Protein AF-A0A536YMF1-F1 (afdb_monomer)

Sequence (101 aa):
MTKPLEGLKVIELGQLIAGPFAGKFFAEFGAEVIKIEPPEGDPLRNWRKVHQGTSLWWHVQNRNKKSVTVNLRTAEGQGIVRRLAKDADVVIENFRPGTLE

Secondary structure (DSSP, 8-state):
---TTTT-EEEE---TTHHHHHHHHHHHTT-EEEEEE-TT--GGGGSSSEETTEEHHHHHHHTT-EEEE--TTSHHHHHHHHHHHTT-SEEE----TTS--

Solvent-accessible surface area (backbone atoms only — not comparable to full-atom values): 5609 Å² total; per-residue (Å²): 131,87,47,92,35,51,90,40,33,31,41,32,61,24,55,60,53,71,26,28,50,54,52,26,53,43,19,73,35,39,18,50,26,39,34,49,22,42,85,88,46,49,70,31,40,71,36,86,62,65,56,97,92,31,9,58,57,33,58,70,34,48,46,74,44,49,77,48,74,42,48,69,91,38,73,66,30,40,50,52,52,53,60,63,51,73,76,35,79,41,78,41,66,63,72,63,92,84,69,86,120

pLDDT: mean 96.99, std 2.97, range [71.75, 98.88]

Radius of gyration: 13.6 Å; Cα contacts (8 Å, |Δi|>4): 176; chains: 1; bounding box: 28×34×36 Å

Mean predicted aligned error: 2.48 Å

Structure (mmCIF, N/CA/C/O backbone):
data_AF-A0A536YMF1-F1
#
_entry.id   AF-A0A536YMF1-F1
#
loop_
_atom_site.group_PDB
_atom_site.id
_atom_site.type_symbol
_atom_site.label_atom_id
_atom_site.label_alt_id
_atom_site.label_comp_id
_atom_site.label_asym_id
_atom_site.label_entity_id
_atom_site.label_seq_id
_atom_site.pdbx_PDB_ins_code
_atom_site.Cartn_x
_atom_site.Cartn_y
_atom_site.Cartn_z
_atom_site.occupancy
_atom_site.B_iso_or_equiv
_atom_site.auth_seq_id
_atom_site.auth_comp_id
_atom_site.auth_asym_id
_atom_site.auth_atom_id
_atom_site.pdbx_PDB_model_num
ATOM 1 N N . MET A 1 1 ? -5.309 13.466 22.012 1.00 71.75 1 MET A N 1
ATOM 2 C CA . MET A 1 1 ? -6.618 13.275 21.352 1.00 71.75 1 MET A CA 1
ATOM 3 C C . MET A 1 1 ? -6.473 12.091 20.421 1.00 71.75 1 MET A C 1
ATOM 5 O O . MET A 1 1 ? -5.450 12.031 19.747 1.00 71.75 1 MET A O 1
ATOM 9 N N . THR A 1 2 ? -7.428 11.167 20.428 1.00 91.06 2 THR A N 1
ATOM 10 C CA . THR A 1 2 ? -7.470 10.049 19.479 1.00 91.06 2 THR A CA 1
ATOM 11 C C . THR A 1 2 ? -7.732 10.572 18.070 1.00 91.06 2 THR A C 1
ATOM 13 O O . THR A 1 2 ? -8.456 11.559 17.897 1.00 91.06 2 THR A O 1
ATOM 16 N N . LYS A 1 3 ? -7.104 9.969 17.060 1.00 96.31 3 LYS A N 1
ATOM 17 C CA . LYS A 1 3 ? -7.347 10.356 15.664 1.00 96.31 3 LYS A CA 1
ATOM 18 C C . LYS A 1 3 ? -8.603 9.653 15.113 1.00 96.31 3 LYS A C 1
ATOM 20 O O . LYS A 1 3 ? -8.925 8.563 15.576 1.00 96.31 3 LYS A O 1
ATOM 25 N N . PRO A 1 4 ? -9.309 10.228 14.117 1.00 98.06 4 PRO A N 1
ATOM 26 C CA . PRO A 1 4 ? -10.602 9.699 13.664 1.00 98.06 4 PRO A CA 1
ATOM 27 C C . PRO A 1 4 ? -10.593 8.264 13.121 1.00 98.06 4 PRO A C 1
ATOM 29 O O . PRO A 1 4 ? -11.618 7.598 13.190 1.00 98.06 4 PRO A O 1
ATOM 32 N N . LEU A 1 5 ? -9.469 7.801 12.565 1.00 98.50 5 LEU A N 1
ATOM 33 C CA . LEU A 1 5 ? -9.306 6.456 11.996 1.00 98.50 5 LEU A CA 1
ATOM 34 C C . LEU A 1 5 ? -8.278 5.619 12.771 1.00 98.50 5 LEU A C 1
ATOM 36 O O . LEU A 1 5 ? -7.731 4.651 12.247 1.00 98.50 5 LEU A O 1
ATOM 40 N N . GLU A 1 6 ? -7.974 6.019 14.005 1.00 98.31 6 GLU A N 1
ATOM 41 C CA . GLU A 1 6 ? -7.089 5.263 14.883 1.00 98.31 6 GLU A CA 1
ATOM 42 C C . GLU A 1 6 ? -7.645 3.855 15.136 1.00 98.31 6 GLU A C 1
ATOM 44 O O . GLU A 1 6 ? -8.838 3.680 15.379 1.00 98.31 6 GLU A O 1
ATOM 49 N N . GLY A 1 7 ? -6.773 2.849 15.055 1.00 97.81 7 GLY A N 1
ATOM 50 C CA . GLY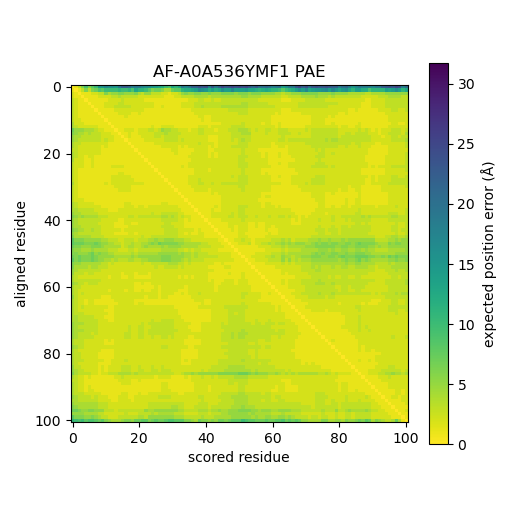 A 1 7 ? -7.139 1.439 15.201 1.00 97.81 7 GLY A CA 1
ATOM 51 C C . GLY A 1 7 ? -7.541 0.736 13.902 1.00 97.81 7 GLY A C 1
ATOM 52 O O . GLY A 1 7 ? -7.580 -0.489 13.903 1.00 97.81 7 GLY A O 1
ATOM 53 N N . LEU A 1 8 ? -7.770 1.465 12.800 1.00 98.56 8 LEU A N 1
ATOM 54 C CA . LEU A 1 8 ? -8.022 0.839 11.499 1.00 98.56 8 LEU A CA 1
ATOM 55 C C . LEU A 1 8 ? -6.727 0.388 10.823 1.00 98.56 8 LEU A C 1
ATOM 57 O O . LEU A 1 8 ? -5.729 1.116 10.826 1.00 98.56 8 LEU A O 1
ATOM 61 N N . LYS A 1 9 ? -6.779 -0.766 10.158 1.00 98.75 9 LYS A N 1
ATOM 62 C CA . LYS A 1 9 ? -5.708 -1.313 9.323 1.00 98.75 9 LYS A CA 1
ATOM 63 C C . LYS A 1 9 ? -6.099 -1.272 7.847 1.00 98.75 9 LYS A C 1
ATOM 65 O O . LYS A 1 9 ? -7.136 -1.791 7.441 1.00 98.75 9 LYS A O 1
ATOM 70 N N . VAL A 1 10 ? -5.234 -0.692 7.019 1.00 98.88 10 VAL A N 1
ATOM 71 C CA . VAL A 1 10 ? -5.449 -0.525 5.576 1.00 98.88 10 VAL A CA 1
ATOM 72 C C . VAL A 1 10 ? -4.322 -1.184 4.796 1.00 98.88 10 VAL A C 1
ATOM 74 O O . VAL A 1 10 ? -3.147 -0.884 5.018 1.00 98.88 10 VAL A O 1
ATOM 77 N N . ILE A 1 11 ? -4.675 -2.029 3.828 1.00 98.75 11 ILE A N 1
ATOM 78 C CA . ILE A 1 11 ? -3.730 -2.557 2.839 1.00 98.75 11 ILE A CA 1
ATOM 79 C C . ILE A 1 11 ? -3.879 -1.768 1.540 1.00 98.75 11 ILE A C 1
ATOM 81 O O . ILE A 1 11 ? -4.922 -1.802 0.890 1.00 98.75 11 ILE A O 1
ATOM 85 N N . GLU A 1 12 ? -2.824 -1.060 1.142 1.00 98.62 12 GLU A N 1
ATOM 86 C CA . GLU A 1 12 ? -2.784 -0.307 -0.112 1.00 98.62 12 GLU A CA 1
ATOM 87 C C . GLU A 1 12 ? -1.960 -1.063 -1.158 1.00 98.62 12 GLU A C 1
ATOM 89 O O . GLU A 1 12 ? -0.736 -1.135 -1.070 1.00 98.62 12 GLU A O 1
ATOM 94 N N . LEU A 1 13 ? -2.637 -1.587 -2.177 1.00 98.12 13 LEU A N 1
ATOM 95 C CA . LEU A 1 13 ? -2.038 -2.194 -3.370 1.00 98.12 13 LEU A CA 1
ATOM 96 C C . LEU A 1 13 ? -1.871 -1.177 -4.507 1.00 98.12 13 LEU A C 1
ATOM 98 O O . LEU A 1 13 ? -1.165 -1.430 -5.482 1.00 98.12 13 LEU A O 1
ATOM 102 N N . GLY A 1 14 ? -2.544 -0.029 -4.391 1.00 95.81 14 GLY A N 1
ATOM 103 C CA . GLY A 1 14 ? -2.574 0.981 -5.433 1.00 95.81 14 GLY A CA 1
ATOM 104 C C . GLY A 1 14 ? -1.210 1.605 -5.734 1.00 95.81 14 GLY A C 1
ATOM 105 O O . GLY A 1 14 ? -0.342 1.727 -4.869 1.00 95.81 14 GLY A O 1
ATOM 106 N N . GLN A 1 15 ? -1.038 2.046 -6.976 1.00 95.56 15 GLN A N 1
ATOM 107 C CA . GLN A 1 15 ? 0.185 2.654 -7.499 1.00 95.56 15 GLN A CA 1
ATOM 108 C C . GLN A 1 15 ? -0.081 4.055 -8.059 1.00 95.56 15 GLN A C 1
ATOM 110 O O . GLN A 1 15 ? -1.226 4.434 -8.337 1.00 95.56 15 GLN A O 1
ATOM 115 N N . LEU A 1 16 ? 0.989 4.828 -8.264 1.00 95.56 16 LEU A N 1
ATOM 116 C CA . LEU A 1 16 ? 0.931 6.191 -8.795 1.00 95.56 16 LEU A CA 1
ATOM 117 C C . LEU A 1 16 ? 0.122 7.149 -7.905 1.00 95.56 16 LEU A C 1
ATOM 119 O O . LEU A 1 16 ? 0.543 7.459 -6.797 1.00 95.56 16 LEU A O 1
ATOM 123 N N . ILE A 1 17 ? -0.981 7.711 -8.405 1.00 95.69 17 ILE A N 1
ATOM 124 C CA . ILE A 1 17 ? -1.630 8.862 -7.765 1.00 95.69 17 ILE A CA 1
ATOM 125 C C . ILE A 1 17 ? -2.925 8.478 -7.068 1.00 95.69 17 ILE A C 1
ATOM 127 O O . ILE A 1 17 ? -3.010 8.678 -5.866 1.00 95.69 17 ILE A O 1
ATOM 131 N N . ALA A 1 18 ? -3.921 7.940 -7.775 1.00 97.31 18 ALA A N 1
ATOM 132 C CA . ALA A 1 18 ? -5.276 7.807 -7.229 1.00 97.31 18 ALA A CA 1
ATOM 133 C C . ALA A 1 18 ? -5.344 6.924 -5.968 1.00 97.31 18 ALA A C 1
ATOM 135 O O . ALA A 1 18 ? -5.814 7.387 -4.929 1.00 97.31 18 ALA A O 1
ATOM 136 N N . GLY A 1 19 ? -4.815 5.696 -6.032 1.00 97.44 19 GLY A N 1
ATOM 137 C CA . GLY A 1 19 ? -4.761 4.793 -4.876 1.00 97.44 19 GLY A CA 1
ATOM 138 C C . GLY A 1 19 ? -3.938 5.375 -3.717 1.00 97.44 19 GLY A C 1
ATOM 139 O O . GLY A 1 19 ? -4.480 5.564 -2.627 1.00 97.44 19 GLY A O 1
ATOM 140 N N . PRO A 1 20 ? -2.667 5.764 -3.948 1.00 97.81 20 PRO A N 1
ATOM 141 C CA . PRO A 1 20 ? -1.836 6.356 -2.901 1.00 97.81 20 PRO A CA 1
ATOM 142 C C . PRO A 1 20 ? -2.390 7.651 -2.302 1.00 97.81 20 PRO A C 1
ATOM 144 O O . PRO A 1 20 ? -2.193 7.901 -1.113 1.00 97.81 20 PRO A O 1
ATOM 147 N N . PHE A 1 21 ? -3.109 8.460 -3.081 1.00 97.81 21 PHE A N 1
ATOM 148 C CA . PHE A 1 21 ? -3.789 9.659 -2.595 1.00 97.81 21 PHE A CA 1
ATOM 149 C C . PHE A 1 21 ? -4.905 9.319 -1.605 1.00 97.81 21 PHE A C 1
ATOM 151 O O . PHE A 1 21 ? -4.994 9.969 -0.564 1.00 97.81 21 PHE A O 1
ATOM 158 N N . ALA A 1 22 ? -5.710 8.288 -1.885 1.00 98.19 22 ALA A N 1
ATOM 159 C CA . ALA A 1 22 ? -6.730 7.811 -0.955 1.00 98.19 22 ALA A CA 1
ATOM 160 C C . ALA A 1 22 ? -6.090 7.287 0.340 1.00 98.19 22 ALA A C 1
ATOM 162 O O . ALA A 1 22 ? -6.401 7.785 1.423 1.00 98.19 22 ALA A O 1
ATOM 163 N N . GLY A 1 23 ? -5.124 6.367 0.243 1.00 98.38 23 GLY A N 1
ATOM 164 C CA . GLY A 1 23 ? -4.471 5.790 1.424 1.00 98.38 23 GLY A CA 1
ATOM 165 C C . GLY A 1 23 ? -3.703 6.812 2.269 1.00 98.38 23 GLY A C 1
ATOM 166 O O . GLY A 1 23 ? -3.594 6.663 3.483 1.00 98.38 23 GLY A O 1
ATOM 167 N N . LYS A 1 24 ? -3.226 7.910 1.672 1.00 98.12 24 LYS A N 1
ATOM 168 C CA . LYS A 1 24 ? -2.607 9.018 2.413 1.00 98.12 24 LYS A CA 1
ATOM 169 C C . LYS A 1 24 ? -3.570 9.643 3.430 1.00 98.12 24 LYS A C 1
ATOM 171 O O . LYS A 1 24 ? -3.152 9.910 4.553 1.00 98.12 24 LYS A O 1
ATOM 176 N N . PHE A 1 25 ? -4.838 9.859 3.070 1.00 98.06 25 PHE A N 1
ATOM 177 C CA . PHE A 1 25 ? -5.823 10.421 4.004 1.00 98.06 25 PHE A CA 1
ATOM 178 C C . PHE A 1 25 ? -6.138 9.466 5.153 1.00 98.06 25 PHE A C 1
ATOM 180 O O . PHE A 1 25 ? -6.233 9.912 6.295 1.00 98.06 25 PHE A O 1
ATOM 187 N N . PHE A 1 26 ? -6.206 8.159 4.878 1.00 98.62 26 PHE A N 1
ATOM 188 C CA . PHE A 1 26 ? -6.331 7.151 5.933 1.00 98.62 26 PHE A CA 1
ATOM 189 C C . PHE A 1 26 ? -5.182 7.262 6.945 1.00 98.62 26 PHE A C 1
ATOM 191 O O . PHE A 1 26 ? -5.422 7.371 8.147 1.00 98.62 26 PHE A O 1
ATOM 198 N N . ALA A 1 27 ? -3.939 7.329 6.457 1.00 98.44 27 ALA A N 1
ATOM 199 C CA . ALA A 1 27 ? -2.758 7.448 7.311 1.00 98.44 27 ALA A CA 1
ATOM 200 C C . ALA A 1 27 ? -2.711 8.781 8.084 1.00 98.44 27 ALA A C 1
ATOM 202 O O . ALA A 1 27 ? -2.360 8.823 9.263 1.00 98.44 27 ALA A O 1
ATOM 203 N N . GLU A 1 28 ? -3.080 9.897 7.446 1.00 97.75 28 GLU A N 1
ATOM 204 C CA . GLU A 1 28 ? -3.146 11.213 8.098 1.00 97.75 28 GLU A CA 1
ATOM 205 C C . GLU A 1 28 ? -4.136 11.234 9.263 1.00 97.75 28 GLU A C 1
ATOM 207 O O . GLU A 1 28 ? -3.804 11.729 10.350 1.00 97.75 28 GLU A O 1
ATOM 212 N N . PHE A 1 29 ? -5.302 10.620 9.062 1.00 98.31 29 PHE A N 1
ATOM 213 C CA . PHE A 1 29 ? -6.345 10.482 10.072 1.00 98.31 29 PHE A CA 1
ATOM 214 C C . PHE A 1 29 ? -6.134 9.307 11.033 1.00 98.31 29 PHE A C 1
ATOM 216 O O . PHE A 1 29 ? -6.997 9.064 11.870 1.00 98.31 29 PHE A O 1
ATOM 223 N N . GLY A 1 30 ? -4.967 8.657 11.004 1.00 98.19 30 GLY A N 1
ATOM 224 C CA . GLY A 1 30 ? -4.498 7.779 12.079 1.00 98.19 30 GLY A CA 1
ATOM 225 C C . GLY A 1 30 ? -4.608 6.280 11.835 1.00 98.19 30 GLY A C 1
ATOM 226 O O . GLY A 1 30 ? -4.238 5.529 12.732 1.00 98.19 30 GLY A O 1
ATOM 227 N N . ALA A 1 31 ? -5.053 5.844 10.657 1.00 98.75 31 ALA A N 1
ATOM 228 C CA . ALA A 1 31 ? -5.051 4.427 10.317 1.00 98.75 31 ALA A CA 1
ATOM 229 C C . ALA A 1 31 ? -3.620 3.903 10.110 1.00 98.75 31 ALA A C 1
ATOM 231 O O . ALA A 1 31 ? -2.740 4.615 9.611 1.00 98.75 31 ALA A O 1
ATOM 232 N N . GLU A 1 32 ? -3.396 2.629 10.422 1.00 98.69 32 GLU A N 1
ATOM 233 C CA . GLU A 1 32 ? -2.196 1.917 10.006 1.00 98.69 32 GLU A CA 1
ATOM 234 C C . GLU A 1 32 ? -2.318 1.550 8.526 1.00 98.69 32 GLU A C 1
ATOM 236 O O . GLU A 1 32 ? -3.021 0.614 8.153 1.00 98.69 32 GLU A O 1
ATOM 241 N N . VAL A 1 33 ? -1.608 2.280 7.667 1.00 98.81 33 VAL A N 1
ATOM 242 C CA . VAL A 1 33 ? -1.592 2.007 6.227 1.00 98.81 33 VAL A CA 1
ATOM 243 C C . VAL A 1 33 ? -0.313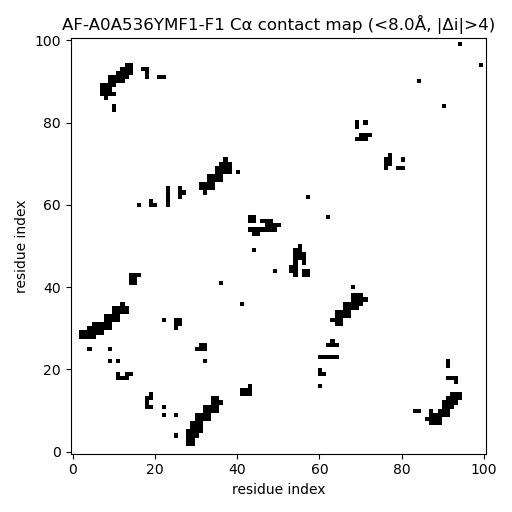 1.271 5.851 1.00 98.81 33 VAL A C 1
ATOM 245 O O . VAL A 1 33 ? 0.790 1.798 6.019 1.00 98.81 33 VAL A O 1
ATOM 248 N N . ILE A 1 34 ? -0.465 0.061 5.314 1.00 98.75 34 ILE A N 1
ATOM 249 C CA . ILE A 1 34 ? 0.623 -0.774 4.803 1.00 98.75 34 ILE A CA 1
ATOM 250 C C . ILE A 1 34 ? 0.530 -0.789 3.281 1.00 98.75 34 ILE A C 1
ATOM 252 O O . ILE A 1 34 ? -0.372 -1.390 2.695 1.00 98.75 34 ILE A O 1
ATOM 256 N N . LYS A 1 35 ? 1.484 -0.124 2.635 1.00 98.69 35 LYS A N 1
ATOM 257 C CA . LYS A 1 35 ? 1.620 -0.121 1.185 1.00 98.69 35 LYS A CA 1
ATOM 258 C C . LYS A 1 35 ? 2.385 -1.351 0.715 1.00 98.69 35 LYS A C 1
ATOM 260 O O . LYS A 1 35 ? 3.496 -1.605 1.179 1.00 98.69 35 LYS A O 1
ATOM 265 N N . ILE A 1 36 ? 1.802 -2.076 -0.230 1.00 98.44 36 ILE A N 1
ATOM 266 C CA . ILE A 1 36 ? 2.448 -3.189 -0.915 1.00 98.44 36 ILE A CA 1
ATOM 267 C C . ILE A 1 36 ? 3.064 -2.668 -2.209 1.00 98.44 36 ILE A C 1
ATOM 269 O O . ILE A 1 36 ? 2.370 -2.133 -3.073 1.00 98.44 36 ILE A O 1
ATOM 273 N N . GLU A 1 37 ? 4.374 -2.825 -2.346 1.00 98.19 37 GLU A N 1
ATOM 274 C CA . GLU A 1 37 ? 5.107 -2.422 -3.543 1.00 98.19 37 GLU A CA 1
ATOM 275 C C . GLU A 1 37 ? 5.617 -3.643 -4.313 1.00 98.19 37 GLU A C 1
ATOM 277 O O . GLU A 1 37 ? 6.013 -4.632 -3.693 1.00 98.19 37 GLU A O 1
ATOM 282 N N . PRO A 1 38 ? 5.660 -3.595 -5.654 1.00 97.25 38 PRO A N 1
ATOM 283 C CA . PRO A 1 38 ? 6.353 -4.620 -6.422 1.00 97.25 38 PRO A CA 1
ATOM 284 C C . PRO A 1 38 ? 7.875 -4.544 -6.164 1.00 97.25 38 PRO A C 1
ATOM 286 O O . PRO A 1 38 ? 8.348 -3.546 -5.611 1.00 97.25 38 PRO A O 1
ATOM 289 N N . PRO A 1 39 ? 8.663 -5.564 -6.558 1.00 97.62 39 PRO A N 1
ATOM 290 C CA . PRO A 1 39 ? 10.124 -5.574 -6.400 1.00 97.62 39 PRO A CA 1
ATOM 291 C C . PRO A 1 39 ? 10.837 -4.319 -6.914 1.00 97.62 39 PRO A C 1
ATOM 293 O O . PRO A 1 39 ? 11.826 -3.883 -6.335 1.00 97.62 39 PRO A O 1
ATOM 296 N N . GLU A 1 40 ? 10.306 -3.712 -7.971 1.00 96.12 40 GLU A N 1
ATOM 297 C CA . GLU A 1 40 ? 10.844 -2.509 -8.604 1.00 96.12 40 GLU A CA 1
ATOM 298 C C . GLU A 1 40 ? 10.434 -1.209 -7.880 1.00 96.12 40 GLU A C 1
ATOM 300 O O . GLU A 1 40 ? 10.916 -0.126 -8.219 1.00 96.12 40 GLU A O 1
ATOM 305 N N . GLY A 1 41 ? 9.557 -1.307 -6.876 1.00 96.75 41 GLY A N 1
ATOM 306 C CA . GLY A 1 41 ? 8.934 -0.184 -6.182 1.00 96.75 41 GLY A CA 1
ATOM 307 C C . GLY A 1 41 ? 7.750 0.420 -6.942 1.00 96.75 41 GLY A C 1
ATOM 308 O O . GLY A 1 41 ? 7.510 0.139 -8.116 1.00 96.75 41 GLY A O 1
ATOM 309 N N . ASP A 1 42 ? 6.983 1.279 -6.271 1.00 97.00 42 ASP A N 1
ATOM 310 C CA . ASP A 1 42 ? 5.958 2.082 -6.944 1.00 97.00 42 ASP A CA 1
ATOM 311 C C . ASP A 1 42 ? 6.622 2.984 -8.006 1.00 97.00 42 ASP A C 1
ATOM 313 O O . ASP A 1 42 ? 7.543 3.741 -7.665 1.00 97.00 42 ASP A O 1
ATOM 317 N N . PRO A 1 43 ? 6.148 2.990 -9.269 1.00 96.75 43 PRO A N 1
ATOM 318 C CA . PRO A 1 43 ? 6.665 3.884 -10.306 1.00 96.75 43 PRO A CA 1
ATOM 319 C C . PRO A 1 43 ? 6.683 5.365 -9.895 1.00 96.75 43 PRO A C 1
ATOM 321 O O . PRO A 1 43 ? 7.501 6.143 -10.396 1.00 96.75 43 PRO A O 1
ATOM 324 N N . LEU A 1 44 ? 5.830 5.763 -8.941 1.00 96.62 44 LEU A N 1
ATOM 325 C CA . LEU A 1 44 ? 5.815 7.102 -8.361 1.00 96.62 44 LEU A CA 1
ATOM 326 C C . LEU A 1 44 ? 7.174 7.525 -7.785 1.00 96.62 44 LEU A C 1
ATOM 328 O O . LEU A 1 44 ? 7.495 8.712 -7.833 1.00 96.62 44 LEU A O 1
ATOM 332 N N . ARG A 1 45 ? 7.992 6.585 -7.289 1.00 97.00 45 ARG A N 1
ATOM 333 C CA . ARG A 1 45 ? 9.341 6.847 -6.747 1.00 97.00 45 ARG A CA 1
ATOM 334 C C . ARG A 1 45 ? 10.272 7.523 -7.748 1.00 97.00 45 ARG A C 1
ATOM 336 O O . ARG A 1 45 ? 11.155 8.262 -7.334 1.00 97.00 45 ARG A O 1
ATOM 343 N N . ASN A 1 46 ? 10.033 7.347 -9.044 1.00 96.88 46 ASN A N 1
ATOM 344 C CA . ASN A 1 46 ? 10.853 7.920 -10.114 1.00 96.88 46 ASN A CA 1
ATOM 345 C C . ASN A 1 46 ? 10.116 9.007 -10.913 1.00 96.88 46 ASN A C 1
ATOM 347 O O . ASN A 1 46 ? 10.588 9.445 -11.960 1.00 96.88 46 ASN A O 1
ATOM 351 N N . TRP A 1 47 ? 8.941 9.449 -10.455 1.00 96.00 47 TRP A N 1
ATOM 352 C CA . TRP A 1 47 ? 8.075 10.310 -11.254 1.00 96.00 47 TRP A CA 1
ATOM 353 C C . TRP A 1 47 ? 8.375 11.803 -11.079 1.00 96.00 47 TRP A C 1
ATOM 355 O O . TRP A 1 47 ? 8.514 12.297 -9.960 1.00 96.00 47 TRP A O 1
ATOM 365 N N . ARG A 1 48 ? 8.382 12.563 -12.181 1.00 94.62 48 ARG A N 1
ATOM 366 C CA . ARG A 1 48 ? 8.584 14.027 -12.199 1.00 94.62 48 ARG A CA 1
ATOM 367 C C . ARG A 1 48 ? 9.899 14.444 -11.510 1.00 94.62 48 ARG A C 1
ATOM 369 O O . ARG A 1 48 ? 10.970 14.031 -11.939 1.00 94.62 48 ARG A O 1
ATOM 376 N N . LYS A 1 49 ? 9.850 15.313 -10.492 1.00 96.38 49 LYS A N 1
ATOM 377 C CA . LYS A 1 49 ? 11.047 15.832 -9.818 1.00 96.38 49 LYS A CA 1
ATOM 378 C C . LYS A 1 49 ? 11.574 14.813 -8.808 1.00 96.38 49 LYS A C 1
ATOM 380 O O . LYS 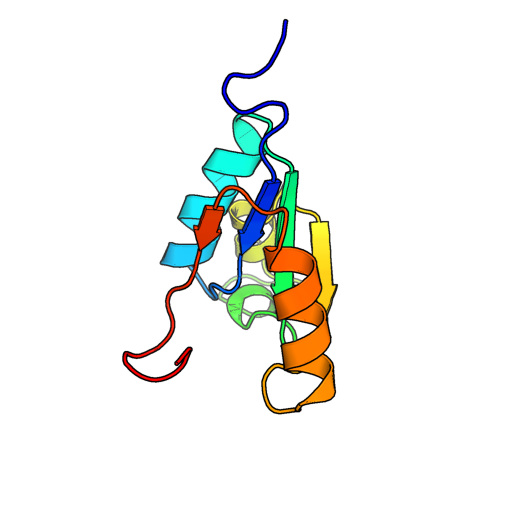A 1 49 ? 10.984 14.644 -7.742 1.00 96.38 49 LYS A O 1
ATOM 385 N N . VAL A 1 50 ? 12.712 14.209 -9.134 1.00 97.69 50 VAL A N 1
ATOM 386 C CA . VAL A 1 50 ? 13.515 13.398 -8.212 1.00 97.69 50 VAL A CA 1
ATOM 387 C C . VAL A 1 50 ? 14.462 14.305 -7.425 1.00 97.69 50 VAL A C 1
ATOM 389 O O . VAL A 1 50 ? 15.093 15.209 -7.982 1.00 97.69 50 VAL A O 1
ATOM 392 N N . HIS A 1 51 ? 14.536 14.082 -6.119 1.00 96.50 51 HIS A N 1
ATOM 393 C CA . HIS A 1 51 ? 15.423 14.770 -5.194 1.00 96.50 51 HIS A CA 1
ATOM 394 C C . HIS A 1 51 ? 15.950 13.756 -4.177 1.00 96.50 51 HIS A C 1
ATOM 396 O O . HIS A 1 51 ? 15.172 13.001 -3.607 1.00 96.50 51 HIS A O 1
ATOM 402 N N . GLN A 1 52 ? 17.270 13.718 -3.977 1.00 96.06 52 GLN A N 1
ATOM 403 C CA . GL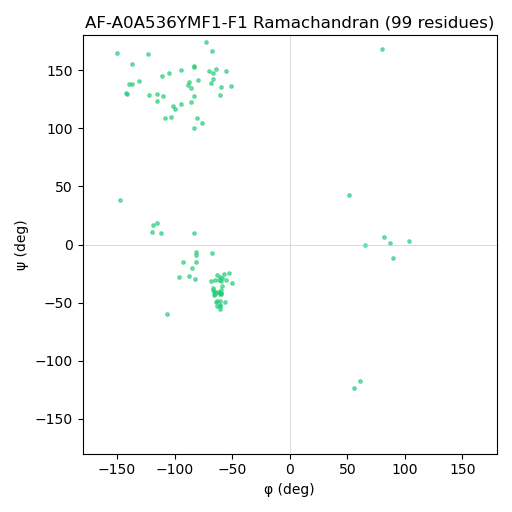N A 1 52 ? 17.917 12.807 -3.019 1.00 96.06 52 GLN A CA 1
ATOM 404 C C . GLN A 1 52 ? 17.504 11.328 -3.183 1.00 96.06 52 GLN A C 1
ATOM 406 O O . GLN A 1 52 ? 17.261 10.619 -2.214 1.00 96.06 52 GLN A O 1
ATOM 411 N N . GLY A 1 53 ? 17.423 10.854 -4.430 1.00 95.81 53 GLY A N 1
ATOM 412 C CA . GLY A 1 53 ? 17.189 9.437 -4.731 1.00 95.81 53 GLY A CA 1
ATOM 413 C C . GLY A 1 53 ? 15.724 8.994 -4.792 1.00 95.81 53 GLY A C 1
ATOM 414 O O . GLY A 1 53 ? 15.479 7.823 -5.056 1.00 95.81 53 GLY A O 1
ATOM 415 N N . THR A 1 54 ? 14.742 9.885 -4.604 1.00 97.31 54 THR A N 1
ATOM 416 C CA . THR A 1 54 ? 13.323 9.560 -4.848 1.00 97.31 54 THR A CA 1
ATOM 417 C C . THR A 1 54 ? 12.511 10.779 -5.288 1.00 97.31 54 THR A C 1
ATOM 419 O O . THR A 1 54 ? 12.951 11.925 -5.200 1.00 97.31 54 THR A O 1
ATOM 422 N N . SER A 1 55 ? 11.319 10.548 -5.820 1.00 97.81 55 SER A N 1
ATOM 423 C CA . SER A 1 55 ? 10.396 11.595 -6.242 1.00 97.81 55 SER A CA 1
ATOM 424 C C . SER A 1 55 ? 9.847 12.376 -5.054 1.00 97.81 55 SER A C 1
ATOM 426 O O . SER A 1 55 ? 9.392 11.804 -4.064 1.00 97.81 55 SER A O 1
ATOM 428 N N . LEU A 1 56 ? 9.736 13.697 -5.201 1.00 97.00 56 LEU A N 1
ATOM 429 C CA . LEU A 1 56 ? 8.976 14.513 -4.249 1.00 97.00 56 LEU A CA 1
ATOM 430 C C . LEU A 1 56 ? 7.505 14.069 -4.154 1.00 97.00 56 LEU A C 1
ATOM 432 O O . LEU A 1 56 ? 6.898 14.168 -3.090 1.00 97.00 56 LEU A O 1
ATOM 436 N N . TRP A 1 57 ? 6.936 13.510 -5.228 1.00 97.06 57 TRP A N 1
ATOM 437 C CA . TRP A 1 57 ? 5.578 12.963 -5.204 1.00 97.06 57 TRP A CA 1
ATOM 438 C C . TRP A 1 57 ? 5.460 11.707 -4.348 1.00 97.06 57 TRP A C 1
ATOM 440 O O . TRP A 1 57 ? 4.418 11.507 -3.725 1.00 97.06 57 TRP A O 1
ATOM 450 N N . TRP A 1 58 ? 6.522 10.901 -4.258 1.00 97.25 58 TRP A N 1
ATOM 451 C CA . TRP A 1 58 ? 6.560 9.769 -3.338 1.00 97.25 58 TRP A CA 1
ATOM 452 C C . TRP A 1 58 ? 6.399 10.239 -1.891 1.00 97.25 58 TRP A C 1
ATOM 454 O O . TRP A 1 58 ? 5.536 9.734 -1.176 1.00 97.25 58 TRP A O 1
ATOM 464 N N . HIS A 1 59 ? 7.156 11.262 -1.486 1.00 95.56 59 HIS A N 1
ATOM 465 C CA . HIS A 1 59 ? 7.045 11.842 -0.146 1.00 95.56 59 HIS A CA 1
ATOM 466 C C . HIS A 1 59 ? 5.658 12.428 0.125 1.00 95.56 59 HIS A C 1
ATOM 468 O O . HIS A 1 59 ? 5.104 12.237 1.207 1.00 95.56 59 HIS A O 1
ATOM 474 N N . VAL A 1 60 ? 5.065 13.105 -0.863 1.00 95.75 60 VAL A N 1
ATOM 475 C CA . VAL A 1 60 ? 3.719 13.670 -0.722 1.00 95.75 60 VAL A CA 1
ATOM 476 C C . VAL A 1 60 ? 2.679 12.566 -0.540 1.00 95.75 60 VAL A C 1
ATOM 478 O O . VAL A 1 60 ? 1.881 12.652 0.389 1.00 95.75 60 VAL A O 1
ATOM 481 N N . GLN A 1 61 ? 2.665 11.534 -1.383 1.00 97.25 61 GLN A N 1
ATOM 482 C CA . GLN A 1 61 ? 1.579 10.550 -1.353 1.00 97.25 61 GLN A CA 1
ATOM 483 C C . GLN A 1 61 ? 1.773 9.435 -0.326 1.00 97.25 61 GLN A C 1
ATOM 485 O O . GLN A 1 61 ? 0.793 8.807 0.054 1.00 97.25 61 GLN A O 1
ATOM 490 N N . ASN A 1 62 ? 2.997 9.176 0.142 1.00 97.38 62 ASN A N 1
ATOM 491 C CA . ASN A 1 62 ? 3.288 8.003 0.976 1.00 97.38 62 ASN A CA 1
ATOM 492 C C . ASN A 1 62 ? 3.837 8.327 2.368 1.00 97.38 62 ASN A C 1
ATOM 494 O O . ASN A 1 62 ? 4.242 7.418 3.091 1.00 97.38 62 ASN A O 1
ATOM 498 N N . ARG A 1 63 ? 3.801 9.598 2.789 1.00 96.25 63 ARG A N 1
ATOM 499 C CA . ARG A 1 63 ? 4.022 9.955 4.199 1.00 96.25 63 ARG A CA 1
ATOM 500 C C . ARG A 1 63 ? 3.046 9.210 5.116 1.00 96.25 63 ARG A C 1
ATOM 502 O O . ARG A 1 63 ? 1.913 8.943 4.727 1.00 96.25 63 ARG A O 1
ATOM 509 N N . ASN A 1 64 ? 3.486 8.934 6.342 1.00 97.94 64 ASN A N 1
ATOM 510 C CA . ASN A 1 64 ? 2.738 8.226 7.393 1.00 97.94 64 ASN A CA 1
ATOM 511 C C . ASN A 1 64 ? 2.400 6.751 7.099 1.00 97.94 64 ASN A C 1
ATOM 513 O O . ASN A 1 64 ? 1.807 6.099 7.953 1.00 97.94 64 ASN A O 1
ATOM 517 N N . LYS A 1 65 ? 2.783 6.206 5.938 1.00 98.50 65 LYS A N 1
ATOM 518 C CA . LYS A 1 65 ? 2.551 4.799 5.592 1.00 98.50 65 LYS A CA 1
ATOM 519 C C . LYS A 1 65 ? 3.763 3.937 5.935 1.00 98.50 65 LYS A C 1
ATOM 521 O O . LYS A 1 65 ? 4.905 4.389 5.840 1.00 98.50 65 LYS A O 1
ATOM 526 N N . LYS A 1 66 ? 3.511 2.669 6.250 1.00 98.44 66 LYS A N 1
ATOM 527 C CA . LYS A 1 66 ? 4.514 1.600 6.175 1.00 98.44 66 LYS A CA 1
ATOM 528 C C . LYS A 1 66 ? 4.586 1.099 4.732 1.00 98.44 66 LYS A C 1
ATOM 530 O O . LYS A 1 66 ? 3.603 1.187 3.998 1.00 98.44 66 LYS A O 1
ATOM 535 N N . SER A 1 67 ? 5.730 0.561 4.326 1.00 97.62 67 SER A N 1
ATOM 536 C CA . SER A 1 67 ? 5.894 -0.070 3.014 1.00 97.62 67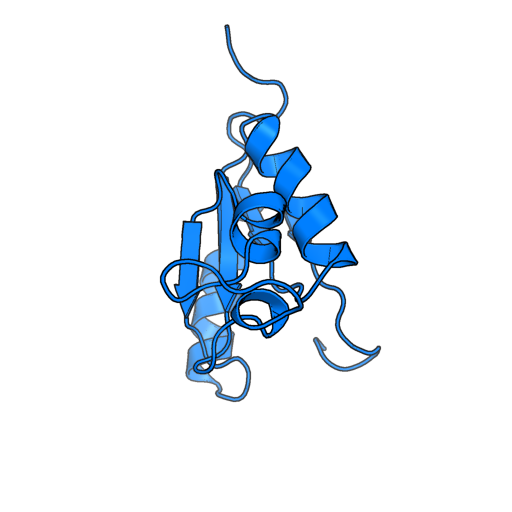 SER A CA 1
ATOM 537 C C . SER A 1 67 ? 6.554 -1.436 3.160 1.00 97.62 67 SER A C 1
ATOM 539 O O . SER A 1 67 ? 7.462 -1.604 3.976 1.00 97.62 67 SER A O 1
ATOM 541 N N . VAL A 1 68 ? 6.086 -2.398 2.366 1.00 97.94 68 VAL A N 1
ATOM 542 C CA . VAL A 1 68 ? 6.710 -3.707 2.195 1.00 97.94 68 VAL A CA 1
ATOM 543 C C . VAL A 1 68 ? 6.707 -4.097 0.720 1.00 97.94 68 VAL A C 1
ATOM 545 O O . VAL A 1 68 ? 5.723 -3.915 0.003 1.00 97.94 68 VAL A O 1
ATOM 548 N N . THR A 1 69 ? 7.821 -4.661 0.271 1.00 98.38 69 THR A N 1
ATOM 549 C CA . THR A 1 69 ? 7.973 -5.174 -1.088 1.00 98.38 69 THR A CA 1
ATOM 550 C C . THR A 1 69 ? 7.460 -6.609 -1.175 1.00 98.38 69 THR A C 1
ATOM 552 O O . THR A 1 69 ? 7.950 -7.484 -0.464 1.00 98.38 69 THR A O 1
ATOM 555 N N . VAL A 1 70 ? 6.495 -6.86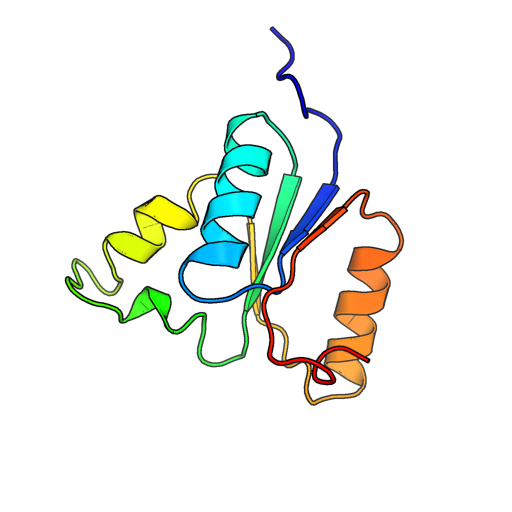6 -2.061 1.00 98.25 70 VAL A N 1
ATOM 556 C CA . VAL A 1 70 ? 5.933 -8.199 -2.320 1.00 98.25 70 VAL A CA 1
ATOM 557 C C . VAL A 1 70 ? 5.647 -8.369 -3.812 1.00 98.25 70 VAL A C 1
ATOM 559 O O . VAL A 1 70 ? 4.976 -7.549 -4.436 1.00 98.25 70 VAL A O 1
ATOM 562 N N . ASN A 1 71 ? 6.108 -9.476 -4.397 1.00 97.62 71 ASN A N 1
ATOM 563 C CA . ASN A 1 71 ? 5.786 -9.815 -5.780 1.00 97.62 71 ASN A CA 1
ATOM 564 C C . ASN A 1 71 ? 4.421 -10.520 -5.878 1.00 97.62 71 ASN A C 1
ATOM 566 O O . ASN A 1 71 ? 4.323 -11.726 -5.676 1.00 97.62 71 ASN A O 1
ATOM 570 N N . LEU A 1 72 ? 3.371 -9.785 -6.249 1.00 96.62 72 LEU A N 1
ATOM 571 C CA . LEU A 1 72 ? 2.011 -10.325 -6.413 1.00 96.62 72 LEU A CA 1
ATOM 572 C C . LEU A 1 72 ? 1.841 -11.310 -7.587 1.00 96.62 72 LEU A C 1
ATOM 574 O O . LEU A 1 72 ? 0.792 -11.942 -7.710 1.00 96.62 72 LEU A O 1
ATOM 578 N N . ARG A 1 73 ? 2.861 -11.477 -8.439 1.00 95.62 73 ARG A N 1
ATOM 579 C CA . ARG A 1 73 ? 2.845 -12.463 -9.532 1.00 95.62 73 ARG A CA 1
ATOM 580 C C . ARG A 1 73 ? 3.210 -13.875 -9.074 1.00 95.62 73 ARG A C 1
ATOM 582 O O . ARG A 1 73 ? 3.088 -14.806 -9.863 1.00 95.62 73 ARG A O 1
ATOM 589 N N . THR A 1 74 ? 3.676 -14.049 -7.837 1.00 98.19 74 THR A N 1
ATOM 590 C CA . THR A 1 74 ? 4.001 -15.368 -7.282 1.00 98.19 74 THR A CA 1
ATOM 591 C C . THR A 1 74 ? 2.929 -15.821 -6.298 1.00 98.19 74 THR A C 1
ATOM 593 O O . THR A 1 74 ? 2.348 -15.015 -5.570 1.00 98.19 74 THR A O 1
ATOM 596 N N . ALA A 1 75 ? 2.697 -17.135 -6.228 1.00 98.12 75 ALA A N 1
ATOM 597 C CA . ALA A 1 75 ? 1.767 -17.719 -5.259 1.00 98.12 75 ALA A CA 1
ATOM 598 C C . ALA A 1 75 ? 2.162 -17.384 -3.808 1.00 98.12 75 ALA A C 1
ATOM 600 O O . ALA A 1 75 ? 1.305 -17.124 -2.965 1.00 98.12 75 ALA A O 1
ATOM 601 N N . GLU A 1 76 ? 3.465 -17.328 -3.524 1.00 98.31 76 GLU A N 1
ATOM 602 C CA . GLU A 1 76 ? 3.990 -16.917 -2.222 1.00 98.31 76 GLU A CA 1
ATOM 603 C C . GLU A 1 76 ? 3.625 -15.4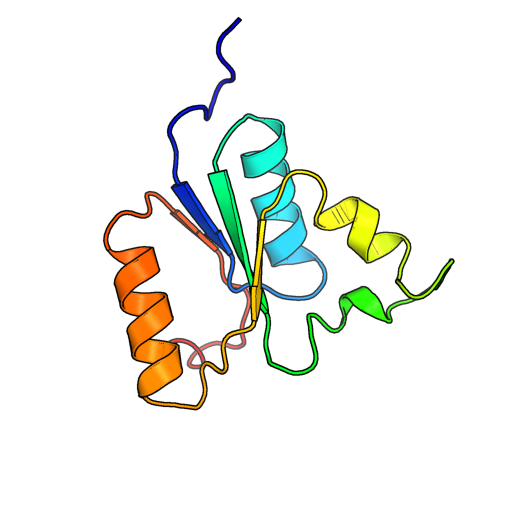64 -1.889 1.00 98.31 76 GLU A C 1
ATOM 605 O O . GLU A 1 76 ? 3.100 -15.194 -0.807 1.00 98.31 76 GLU A O 1
ATOM 610 N N . GLY A 1 77 ? 3.845 -14.533 -2.824 1.00 98.12 77 GLY A N 1
ATOM 611 C CA . GLY A 1 77 ? 3.528 -13.122 -2.619 1.00 98.12 77 GLY A CA 1
ATOM 612 C C . GLY A 1 77 ? 2.031 -12.881 -2.447 1.00 98.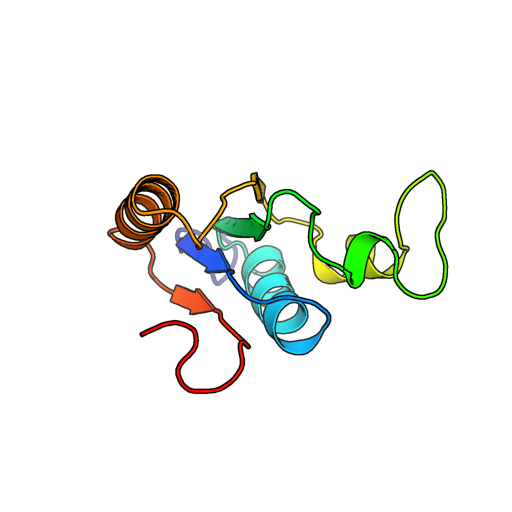12 77 GLY A C 1
ATOM 613 O O . GLY A 1 77 ? 1.616 -12.156 -1.541 1.00 98.12 77 GLY A O 1
ATOM 614 N N . GLN A 1 78 ? 1.205 -13.570 -3.236 1.00 98.06 78 GLN A N 1
ATOM 615 C CA . GLN A 1 78 ? -0.245 -13.580 -3.039 1.00 98.06 78 GLN A CA 1
ATOM 616 C C . GLN A 1 78 ? -0.617 -14.127 -1.657 1.00 98.06 78 GLN A C 1
ATOM 618 O O . GLN A 1 78 ? -1.470 -13.558 -0.980 1.00 98.06 78 GLN A O 1
ATOM 623 N N . GLY A 1 79 ? 0.044 -15.191 -1.197 1.00 98.31 79 GLY A N 1
ATOM 624 C CA . GLY A 1 79 ? -0.144 -15.743 0.143 1.00 98.31 79 GLY A CA 1
ATOM 625 C C . GLY A 1 79 ? 0.189 -14.743 1.255 1.00 98.31 79 GLY A C 1
ATOM 626 O O . GLY A 1 79 ? -0.564 -14.636 2.223 1.00 98.31 79 GLY A O 1
ATOM 627 N N . ILE A 1 80 ? 1.273 -13.975 1.110 1.00 98.06 80 ILE A N 1
ATOM 628 C CA . ILE A 1 80 ? 1.648 -12.906 2.049 1.00 98.06 80 ILE A CA 1
ATOM 629 C C . ILE A 1 80 ? 0.551 -11.84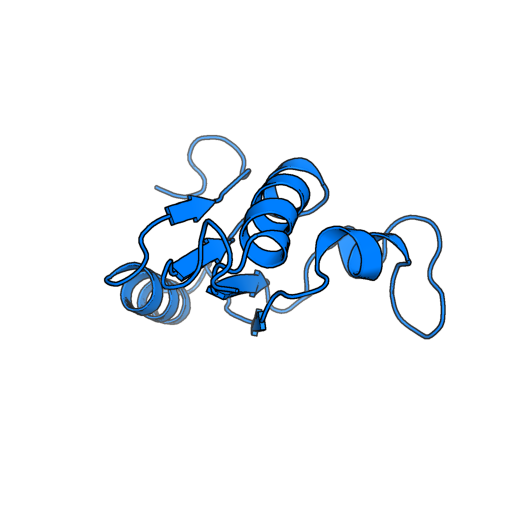0 2.114 1.00 98.06 80 ILE A C 1
ATOM 631 O O . ILE A 1 80 ? 0.068 -11.535 3.205 1.00 98.06 80 ILE A O 1
ATOM 635 N N . VAL A 1 81 ? 0.116 -11.311 0.967 1.00 97.94 81 VAL A N 1
ATOM 636 C CA . VAL A 1 81 ? -0.899 -10.246 0.930 1.00 97.94 81 VAL A CA 1
ATOM 637 C C . VAL A 1 81 ? -2.255 -10.745 1.418 1.00 97.94 81 VAL A C 1
ATOM 639 O O . VAL A 1 81 ? -2.897 -10.059 2.205 1.00 97.94 81 VAL A O 1
ATOM 642 N N . ARG A 1 82 ? -2.658 -11.974 1.070 1.00 97.94 82 ARG A N 1
ATOM 643 C CA . ARG A 1 82 ? -3.876 -12.594 1.617 1.00 97.94 82 ARG A CA 1
ATOM 644 C C . ARG A 1 82 ? -3.815 -12.713 3.137 1.00 97.94 82 ARG A C 1
ATOM 646 O O . ARG A 1 82 ? -4.828 -12.484 3.782 1.00 97.94 82 ARG A O 1
ATOM 653 N N . ARG A 1 83 ? -2.659 -13.044 3.731 1.00 97.69 83 ARG A N 1
ATOM 654 C CA . ARG A 1 83 ? -2.504 -13.059 5.199 1.00 97.69 83 ARG A CA 1
ATOM 655 C C . ARG A 1 83 ? -2.624 -11.664 5.803 1.00 97.69 83 ARG A C 1
ATOM 657 O O . ARG A 1 83 ? -3.305 -11.533 6.808 1.00 97.69 83 ARG A O 1
ATOM 664 N N . LEU A 1 84 ? -1.998 -10.656 5.194 1.00 96.56 84 LEU A N 1
ATOM 665 C CA . LEU A 1 84 ? -2.086 -9.263 5.648 1.00 96.56 84 LEU A CA 1
ATOM 666 C C . LEU A 1 84 ? -3.498 -8.680 5.525 1.00 96.56 84 LEU A C 1
ATOM 668 O O . LEU A 1 84 ? -3.856 -7.807 6.304 1.00 96.56 84 LEU A O 1
ATOM 672 N N . ALA A 1 85 ? -4.273 -9.142 4.543 1.00 96.94 85 ALA A N 1
ATOM 673 C CA . ALA A 1 85 ? -5.637 -8.691 4.303 1.00 96.94 85 ALA A CA 1
ATOM 674 C C . ALA A 1 85 ? -6.678 -9.367 5.214 1.00 96.94 85 ALA A C 1
ATOM 676 O O . ALA A 1 85 ? -7.796 -8.875 5.297 1.00 96.94 85 ALA A O 1
ATOM 677 N N . LYS A 1 86 ? -6.346 -10.477 5.896 1.00 97.56 86 LYS A N 1
ATOM 678 C CA . LYS A 1 86 ? -7.298 -11.205 6.763 1.00 97.56 86 LYS A CA 1
ATOM 679 C C . LYS A 1 86 ? -7.825 -10.368 7.928 1.00 97.56 86 LYS A C 1
ATOM 681 O O . LYS A 1 86 ? -8.930 -10.621 8.389 1.00 97.56 86 LYS A O 1
ATOM 686 N N . ASP A 1 87 ? -7.017 -9.440 8.417 1.00 95.94 87 ASP A N 1
ATOM 687 C CA . ASP A 1 87 ? -7.291 -8.560 9.554 1.00 95.94 87 ASP A CA 1
ATOM 688 C C . ASP A 1 87 ? -7.279 -7.078 9.142 1.00 95.94 87 ASP A C 1
ATOM 690 O O . ASP A 1 87 ? -7.130 -6.203 9.987 1.00 95.94 87 ASP A O 1
ATOM 694 N N . ALA A 1 88 ? -7.380 -6.792 7.841 1.00 98.50 88 ALA A N 1
ATOM 695 C CA . ALA A 1 88 ? -7.493 -5.432 7.335 1.00 98.50 88 ALA A CA 1
ATOM 696 C C . ALA A 1 88 ? -8.959 -4.992 7.292 1.00 98.50 88 ALA A C 1
ATOM 698 O O . ALA A 1 88 ? -9.824 -5.748 6.854 1.00 98.50 88 ALA A O 1
ATOM 699 N N . ASP A 1 89 ? -9.218 -3.743 7.668 1.00 98.75 89 ASP A N 1
ATOM 700 C CA . ASP A 1 89 ? -10.546 -3.130 7.579 1.00 98.75 89 ASP A CA 1
ATOM 701 C C . ASP A 1 89 ? -10.831 -2.602 6.169 1.00 98.75 89 ASP A C 1
ATOM 703 O O . ASP A 1 89 ? -11.979 -2.531 5.732 1.00 98.75 89 ASP A O 1
ATOM 707 N N . VAL A 1 90 ? -9.777 -2.204 5.447 1.00 98.62 90 VAL A N 1
ATOM 708 C CA . VAL A 1 90 ? -9.876 -1.606 4.112 1.00 98.62 90 VAL A CA 1
ATOM 709 C C . VAL A 1 90 ? -8.770 -2.136 3.203 1.00 98.62 90 VAL A C 1
ATOM 711 O O . VAL A 1 90 ? -7.600 -2.210 3.587 1.00 98.62 90 VAL A O 1
ATOM 714 N N . VAL A 1 91 ? -9.132 -2.428 1.954 1.00 98.38 91 VAL A N 1
ATOM 715 C CA . VAL A 1 91 ? -8.189 -2.677 0.858 1.00 98.38 91 VAL A CA 1
ATOM 716 C C . VAL A 1 91 ? -8.358 -1.581 -0.191 1.00 98.38 91 VAL A C 1
ATOM 718 O O . VAL A 1 91 ? -9.475 -1.294 -0.615 1.00 98.38 91 VAL A O 1
ATOM 721 N N . ILE A 1 92 ? -7.250 -0.963 -0.603 1.00 98.44 92 ILE A N 1
ATOM 722 C CA . ILE A 1 92 ? -7.217 0.073 -1.645 1.00 98.44 92 ILE A CA 1
ATOM 723 C C . ILE A 1 92 ? -6.423 -0.449 -2.838 1.00 98.44 92 ILE A C 1
ATOM 725 O O . ILE A 1 92 ? -5.239 -0.765 -2.713 1.00 98.44 92 ILE A O 1
ATOM 729 N N . GLU A 1 93 ? -7.042 -0.461 -4.011 1.00 97.44 93 GLU A N 1
ATOM 730 C CA . GLU A 1 93 ? -6.423 -0.845 -5.278 1.00 97.44 93 GLU A CA 1
ATOM 731 C C . GLU A 1 93 ? -6.840 0.134 -6.391 1.00 97.44 93 GLU A C 1
ATOM 733 O O . GLU A 1 93 ? -7.838 0.845 -6.268 1.00 97.44 93 GLU A O 1
ATOM 738 N N . ASN A 1 94 ? -6.019 0.243 -7.434 1.00 97.19 94 ASN A N 1
ATOM 739 C CA . ASN A 1 94 ? -6.347 0.994 -8.650 1.00 97.19 94 ASN A CA 1
ATOM 740 C C . ASN A 1 94 ? -5.709 0.350 -9.890 1.00 97.19 94 ASN A C 1
ATOM 742 O O . ASN A 1 94 ? -5.185 1.044 -10.771 1.00 97.19 94 ASN A O 1
ATOM 746 N N . PHE A 1 95 ? -5.684 -0.980 -9.922 1.00 95.94 95 PHE A N 1
ATOM 747 C CA . PHE A 1 95 ? -5.184 -1.732 -11.060 1.00 95.94 95 PHE A CA 1
ATOM 748 C C . PHE A 1 95 ? -6.162 -1.658 -12.237 1.00 95.94 95 PHE A C 1
ATOM 750 O O . PHE A 1 95 ? -7.246 -1.079 -12.165 1.00 95.94 95 PHE A O 1
ATOM 757 N N . ARG A 1 96 ? -5.760 -2.221 -13.380 1.00 95.62 96 ARG A N 1
ATOM 758 C CA . ARG A 1 96 ? -6.703 -2.392 -14.489 1.00 95.62 96 ARG A CA 1
ATOM 759 C C . ARG A 1 96 ? -7.769 -3.415 -14.070 1.00 95.62 96 ARG A C 1
ATOM 761 O O . ARG A 1 96 ? -7.411 -4.362 -13.367 1.00 95.62 96 ARG A O 1
ATOM 768 N N . PRO A 1 97 ? -9.023 -3.284 -14.536 1.00 96.81 97 PRO A N 1
ATOM 769 C CA . PRO A 1 97 ? -10.054 -4.283 -14.260 1.00 96.81 97 PRO A CA 1
ATOM 770 C C . PRO A 1 97 ? -9.575 -5.703 -14.594 1.00 96.81 97 PRO A C 1
ATOM 772 O O . PRO A 1 97 ? -8.937 -5.895 -15.633 1.00 96.81 97 PRO A O 1
ATOM 775 N N . GLY A 1 98 ? -9.855 -6.673 -13.718 1.00 94.75 98 GLY A N 1
ATOM 776 C CA . GLY A 1 98 ? -9.428 -8.067 -13.885 1.00 94.75 98 GLY A CA 1
ATOM 777 C C . GLY A 1 98 ? -7.989 -8.376 -13.453 1.00 94.75 98 GLY A C 1
ATOM 778 O O . GLY A 1 98 ? -7.501 -9.463 -13.743 1.00 94.75 98 GLY A O 1
ATOM 779 N N . THR A 1 99 ? -7.260 -7.429 -12.849 1.00 94.75 99 THR A N 1
ATOM 780 C CA . THR A 1 99 ? -5.859 -7.660 -12.435 1.00 94.75 99 THR A CA 1
ATOM 781 C C . THR A 1 99 ? -5.749 -8.264 -11.033 1.00 94.75 99 THR A C 1
ATOM 783 O O . THR A 1 99 ? -4.731 -8.884 -10.729 1.00 94.75 99 THR A O 1
ATOM 786 N N . LEU A 1 100 ? -6.731 -8.022 -10.159 1.00 92.94 100 LEU A N 1
ATOM 787 C CA . LEU A 1 100 ? -6.654 -8.403 -8.745 1.00 92.94 100 LEU A CA 1
ATOM 788 C C . LEU A 1 100 ? -7.333 -9.749 -8.452 1.00 92.94 100 LEU A C 1
ATOM 790 O O . LEU A 1 100 ? -6.964 -10.417 -7.484 1.00 92.94 100 LEU A O 1
ATOM 794 N N . GLU A 1 101 ? -8.326 -10.098 -9.263 1.00 88.56 101 GLU A N 1
ATOM 795 C CA . GLU A 1 101 ? -9.118 -11.328 -9.219 1.00 88.56 101 GLU A CA 1
ATOM 796 C C . GLU A 1 101 ? -8.271 -12.588 -9.461 1.00 88.56 101 GLU A C 1
ATOM 798 O O . GLU A 1 101 ? -8.397 -13.529 -8.637 1.00 88.56 101 GLU A O 1
#

Foldseek 3Di:
DQFPLAPAEEEQAAADDDRLQVLQVNLVSHYAYEYEAEPVGGPQQVPDDHDPRGHPSCCVSCPSYHYDYAHCVDPVSVVVVVVSCPRHPYYTYDDDPPPPD

Nearest PDB structures (foldseek):
  4ed9-assembly1_A-2  TM=9.284E-01  e=2.210E-09  Brucella suis 1330
  3ubm-assembly2_D  TM=9.452E-01  e=2.583E-08  Acetobacter aceti
  5yiy-assembly1_B  TM=9.180E-01  e=1.019E-08  Mycobacterium tuberculosis H37Rv
  5yiy-assembly1_A  TM=9.375E-01  e=3.369E-08  Mycobacterium tuberculosis H37Rv
  7xkg-assembly2_D  TM=8.945E-01  e=5.864E-07  Roseiflexus castenholzii DSM 13941